Protein AF-A0A1L9GX67-F1 (afdb_monomer_lite)

Structure (mmCIF, N/CA/C/O backbone):
data_AF-A0A1L9GX67-F1
#
_entry.id   AF-A0A1L9GX67-F1
#
loop_
_atom_site.group_PDB
_atom_site.id
_atom_site.type_symbol
_atom_site.label_atom_id
_atom_site.label_alt_id
_atom_site.label_comp_id
_atom_site.label_asym_id
_atom_site.label_entity_id
_atom_site.label_seq_id
_atom_site.pdbx_PDB_ins_code
_atom_site.Cartn_x
_atom_site.Cartn_y
_atom_site.Cartn_z
_atom_site.occupancy
_atom_site.B_iso_or_equiv
_atom_site.auth_seq_id
_atom_site.auth_comp_id
_atom_site.auth_asym_id
_atom_site.auth_atom_id
_atom_site.pdbx_PDB_model_num
ATOM 1 N N . MET A 1 1 ? -10.618 -0.766 -7.801 1.00 76.12 1 MET A N 1
ATOM 2 C CA . MET A 1 1 ? -10.050 -1.667 -6.772 1.00 76.12 1 MET A CA 1
ATOM 3 C C . MET A 1 1 ? -9.523 -0.903 -5.556 1.00 76.12 1 MET A C 1
ATOM 5 O O . MET A 1 1 ? -10.217 -0.908 -4.557 1.00 76.12 1 MET A O 1
ATOM 9 N N . PHE A 1 2 ? -8.380 -0.191 -5.598 1.00 88.19 2 PHE A N 1
ATOM 10 C CA . PHE A 1 2 ? -7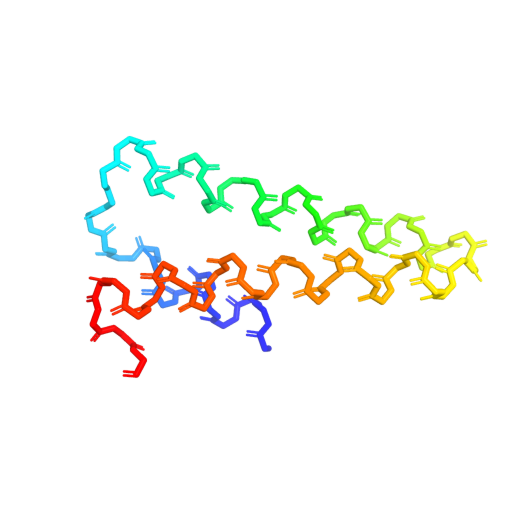.917 0.597 -4.425 1.00 88.19 2 PHE A CA 1
ATOM 11 C C . PHE A 1 2 ? -8.835 1.783 -4.082 1.00 88.19 2 PHE A C 1
ATOM 13 O O . PHE A 1 2 ? -9.081 2.082 -2.918 1.00 88.19 2 PHE A O 1
ATOM 20 N N . ARG A 1 3 ? -9.363 2.460 -5.110 1.00 86.50 3 ARG A N 1
ATOM 21 C CA . ARG A 1 3 ? -10.321 3.567 -4.943 1.00 86.50 3 ARG A CA 1
ATOM 22 C C . ARG A 1 3 ? -11.608 3.105 -4.257 1.00 86.50 3 ARG A C 1
ATOM 24 O O . ARG A 1 3 ? -12.079 3.770 -3.349 1.00 86.50 3 ARG A O 1
ATOM 31 N N . ASP A 1 4 ? -12.094 1.927 -4.619 1.00 88.75 4 ASP A N 1
ATOM 32 C CA . ASP A 1 4 ? -13.294 1.311 -4.052 1.00 88.75 4 ASP A CA 1
ATOM 33 C C . ASP A 1 4 ? -13.115 1.077 -2.535 1.00 88.75 4 ASP A C 1
ATOM 35 O O . ASP A 1 4 ? -14.003 1.379 -1.740 1.00 88.75 4 ASP A O 1
ATOM 39 N N . SER A 1 5 ? -11.924 0.637 -2.106 1.00 88.50 5 SER A N 1
ATOM 40 C CA . SER A 1 5 ? -11.566 0.507 -0.685 1.00 88.50 5 SER A CA 1
ATOM 41 C C . SER A 1 5 ? -11.564 1.846 0.067 1.00 88.50 5 SER A C 1
ATOM 43 O O . SER A 1 5 ? -11.929 1.893 1.241 1.00 88.50 5 SER A O 1
ATOM 45 N N . LEU A 1 6 ? -11.177 2.942 -0.595 1.00 88.69 6 LEU A N 1
ATOM 46 C CA . LEU A 1 6 ? -11.239 4.289 -0.013 1.00 88.69 6 LEU A CA 1
ATOM 47 C C . LEU A 1 6 ? -12.681 4.780 0.144 1.00 88.69 6 LEU A C 1
ATOM 49 O O . LEU A 1 6 ? -13.001 5.429 1.139 1.00 88.69 6 LEU A O 1
ATOM 53 N N . GLU A 1 7 ? -13.552 4.470 -0.813 1.00 89.25 7 GLU A N 1
ATOM 54 C CA . GLU A 1 7 ? -14.971 4.820 -0.733 1.00 89.25 7 GLU A CA 1
ATOM 55 C C . GLU A 1 7 ? -15.651 4.091 0.429 1.00 89.25 7 GLU A C 1
ATOM 57 O O . GLU A 1 7 ? -16.329 4.733 1.234 1.00 89.25 7 GLU A O 1
ATOM 62 N N . LEU A 1 8 ? -15.376 2.792 0.590 1.00 87.31 8 LEU A N 1
ATOM 63 C CA . LEU A 1 8 ? -15.863 1.975 1.709 1.00 87.31 8 LEU A CA 1
ATOM 64 C C . LEU A 1 8 ? -15.506 2.569 3.077 1.00 87.31 8 LEU A C 1
ATOM 66 O O . LEU A 1 8 ? -16.317 2.533 4.001 1.00 87.31 8 LEU A O 1
ATOM 70 N N . ILE A 1 9 ? -14.305 3.132 3.214 1.00 88.81 9 ILE A N 1
ATOM 71 C CA . ILE A 1 9 ? -13.815 3.631 4.502 1.00 88.81 9 ILE A CA 1
ATOM 72 C C . ILE A 1 9 ? -14.224 5.078 4.801 1.00 88.81 9 ILE A C 1
ATOM 74 O O . ILE A 1 9 ? -14.187 5.495 5.958 1.00 88.81 9 ILE A O 1
ATOM 78 N N . SER A 1 10 ? -14.653 5.836 3.786 1.00 83.19 10 SER A N 1
A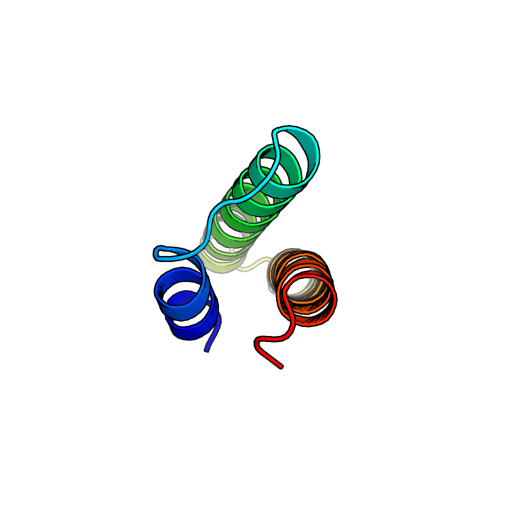TOM 79 C CA . SER A 1 10 ? -14.999 7.261 3.904 1.00 83.19 10 SER A CA 1
ATOM 80 C C . SER A 1 10 ? -16.159 7.556 4.869 1.00 83.19 10 SER A C 1
ATOM 82 O O . SER A 1 10 ? -16.235 8.655 5.417 1.00 83.19 10 SER A O 1
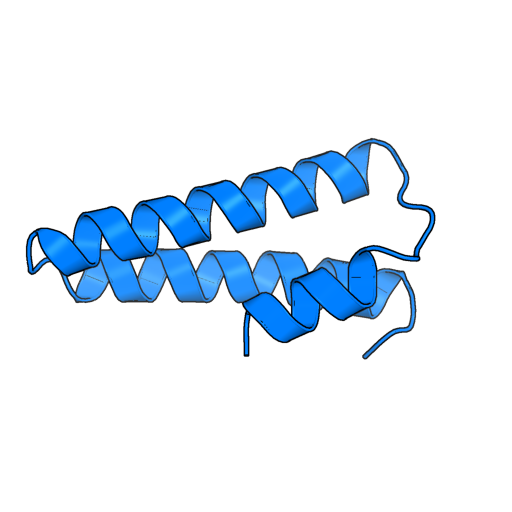ATOM 84 N N . GLY A 1 11 ? -17.036 6.576 5.113 1.00 80.69 11 GLY A N 1
ATOM 85 C CA . GLY A 1 11 ? -18.171 6.678 6.037 1.00 80.69 11 GLY A CA 1
ATOM 86 C C . GLY A 1 11 ? -17.902 6.162 7.454 1.00 80.69 11 GLY A C 1
ATOM 87 O O . GLY A 1 11 ? -18.792 6.224 8.303 1.00 80.69 11 GLY A O 1
ATOM 88 N N . THR A 1 12 ? -16.701 5.649 7.729 1.00 84.75 12 THR A N 1
ATOM 89 C CA . THR A 1 12 ? -16.391 4.955 8.983 1.00 84.75 12 THR A CA 1
ATOM 90 C C . THR A 1 12 ? -15.604 5.841 9.936 1.00 84.75 12 THR A C 1
ATOM 92 O O . THR A 1 12 ? -14.672 6.549 9.553 1.00 84.75 12 THR A O 1
ATOM 95 N N . LYS A 1 13 ? -15.947 5.780 11.226 1.00 85.88 13 LYS A N 1
ATOM 96 C CA . LYS A 1 13 ? -15.198 6.482 12.267 1.00 85.88 13 LYS A CA 1
ATOM 97 C C . LYS A 1 13 ? -13.900 5.731 12.562 1.00 85.88 13 LYS A C 1
ATOM 99 O O . LYS A 1 13 ? -13.904 4.729 13.269 1.00 85.88 13 LYS A O 1
A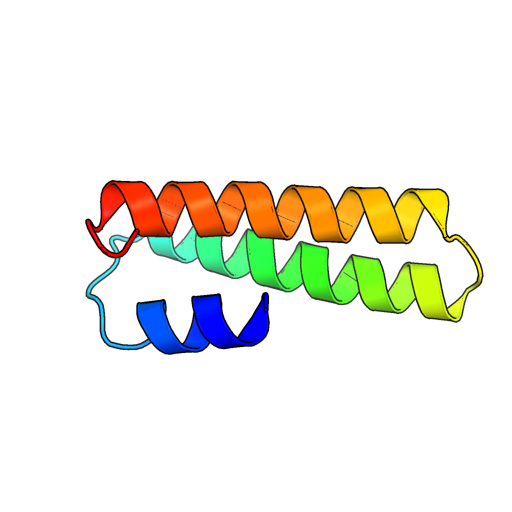TOM 104 N N . LEU A 1 14 ? -12.800 6.235 12.017 1.00 89.25 14 LEU A N 1
ATOM 105 C CA . LEU A 1 14 ? -11.456 5.736 12.286 1.00 89.25 14 LEU A CA 1
ATOM 106 C C . LEU A 1 14 ? -10.863 6.433 13.514 1.00 89.25 14 LEU A C 1
ATOM 108 O O . LEU A 1 14 ? -11.080 7.626 13.734 1.00 89.25 14 LEU A O 1
ATOM 112 N N . ASP A 1 15 ? -10.087 5.699 14.310 1.00 90.88 15 ASP A N 1
ATOM 113 C CA . ASP A 1 15 ? -9.242 6.324 15.326 1.00 90.88 15 ASP A CA 1
ATOM 114 C C . ASP A 1 15 ? -8.034 7.039 14.679 1.00 90.8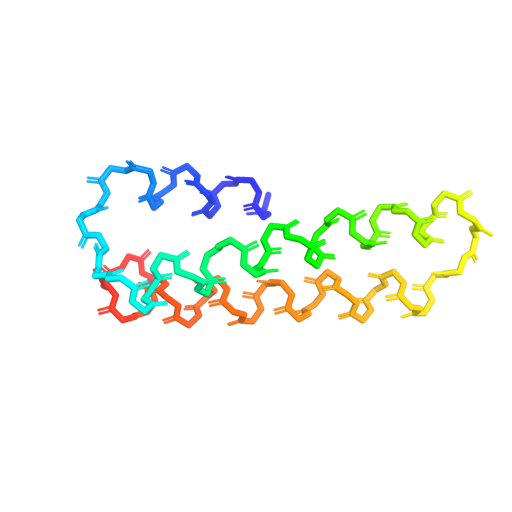8 15 ASP A C 1
ATOM 116 O O . ASP A 1 15 ? -7.787 6.937 13.471 1.00 90.88 15 ASP A O 1
ATOM 120 N N . GLY A 1 16 ? -7.272 7.798 15.473 1.00 91.81 16 GLY A N 1
ATOM 121 C CA . GLY A 1 16 ? -6.131 8.564 14.961 1.00 91.81 16 GLY A CA 1
ATOM 122 C C . GLY A 1 16 ? -5.024 7.696 14.348 1.00 91.81 16 GLY A C 1
ATOM 123 O O . GLY A 1 16 ? -4.389 8.109 13.378 1.00 91.81 16 GLY A O 1
ATOM 124 N N . LYS A 1 17 ? -4.815 6.474 14.858 1.00 93.88 17 LYS A N 1
ATOM 125 C CA . LYS A 1 17 ? -3.809 5.551 14.316 1.00 93.88 17 LYS A CA 1
ATOM 126 C C . LYS A 1 17 ? -4.288 4.960 12.996 1.00 93.88 17 LYS A C 1
ATOM 128 O O . LYS A 1 17 ? -3.555 5.019 12.014 1.00 93.88 17 LYS A O 1
ATOM 133 N N . MET A 1 18 ? -5.521 4.467 12.939 1.00 94.56 18 MET A N 1
ATOM 134 C CA . MET A 1 18 ? -6.126 3.955 11.709 1.00 94.56 18 MET A CA 1
ATOM 135 C C . MET A 1 18 ? -6.158 5.022 10.613 1.00 94.56 18 MET A C 1
ATOM 137 O O . MET A 1 18 ? -5.786 4.741 9.477 1.00 94.56 18 MET A O 1
ATOM 141 N N . SER A 1 19 ? -6.504 6.264 10.964 1.00 94.31 19 SER A N 1
ATOM 142 C CA . SER A 1 19 ? -6.481 7.393 10.025 1.00 94.31 19 SER A CA 1
ATOM 143 C C . SER A 1 19 ? -5.080 7.629 9.454 1.00 94.31 19 SER A C 1
ATOM 145 O O . SER A 1 19 ? -4.929 7.780 8.246 1.00 94.31 19 SER A O 1
ATOM 147 N N . SER A 1 20 ? -4.035 7.584 10.292 1.00 96.44 20 SER A N 1
ATOM 148 C CA . SER A 1 20 ? -2.649 7.721 9.819 1.00 96.44 20 SER A CA 1
ATOM 149 C C . SER A 1 20 ? -2.218 6.593 8.874 1.00 96.44 20 SER A C 1
ATOM 151 O O . SER A 1 20 ? -1.505 6.846 7.906 1.00 96.44 20 SER A O 1
ATOM 153 N N . VAL A 1 21 ? -2.691 5.363 9.100 1.00 96.69 21 VAL A N 1
ATOM 154 C CA . VAL A 1 21 ? -2.420 4.220 8.214 1.00 96.69 21 VAL A CA 1
ATOM 155 C C . VAL A 1 21 ? -3.149 4.369 6.878 1.00 96.69 21 VAL A C 1
ATOM 157 O O . VAL A 1 21 ? -2.571 4.068 5.837 1.00 96.69 21 VAL A O 1
ATOM 160 N N . VAL A 1 22 ? -4.384 4.879 6.882 1.00 96.06 22 VAL A N 1
ATOM 161 C CA . VAL A 1 22 ? -5.123 5.195 5.649 1.00 96.06 22 VAL A CA 1
ATOM 162 C C . VAL A 1 22 ? -4.408 6.277 4.840 1.00 96.06 22 VAL A C 1
ATOM 164 O O . VAL A 1 22 ? -4.258 6.127 3.629 1.00 96.06 22 VAL A O 1
ATOM 167 N N . GLU A 1 23 ? -3.917 7.337 5.486 1.00 96.56 23 GLU A N 1
ATOM 168 C CA . GLU A 1 23 ? -3.112 8.356 4.802 1.00 96.56 23 GLU A CA 1
ATOM 169 C C . GLU A 1 23 ? -1.803 7.774 4.255 1.00 96.56 23 GLU A C 1
ATOM 171 O O . GLU A 1 23 ? -1.452 8.026 3.104 1.00 96.56 23 GLU A O 1
ATOM 176 N N . MET A 1 24 ? -1.128 6.907 5.015 1.00 97.69 24 MET A N 1
ATOM 177 C CA . MET A 1 24 ? 0.060 6.197 4.537 1.00 97.69 24 MET A CA 1
ATOM 178 C C . MET A 1 24 ? -0.245 5.361 3.286 1.00 97.69 24 MET A C 1
ATOM 180 O O . MET A 1 24 ? 0.492 5.419 2.305 1.00 97.69 24 MET A O 1
ATOM 184 N N . ALA A 1 25 ? -1.361 4.629 3.273 1.00 97.56 25 ALA A N 1
ATOM 185 C CA . ALA A 1 25 ? -1.781 3.850 2.112 1.00 97.56 25 ALA A CA 1
ATOM 186 C C . ALA A 1 25 ? -2.010 4.737 0.873 1.00 97.56 25 ALA A C 1
ATOM 188 O O . ALA A 1 25 ? -1.612 4.366 -0.231 1.00 97.56 25 ALA A O 1
ATOM 189 N N . LYS A 1 26 ? -2.598 5.931 1.043 1.00 97.19 26 LYS A N 1
ATOM 190 C CA . LYS A 1 26 ? -2.766 6.906 -0.050 1.00 97.19 26 LYS A CA 1
ATOM 191 C C . LYS A 1 26 ? -1.425 7.416 -0.580 1.00 97.19 26 LYS A C 1
ATOM 193 O O . LYS A 1 26 ? -1.268 7.513 -1.795 1.00 97.19 26 LYS A O 1
ATOM 198 N N . LEU A 1 27 ? -0.465 7.705 0.304 1.00 98.00 27 LEU A N 1
ATOM 199 C CA . LEU A 1 27 ? 0.883 8.128 -0.089 1.00 98.00 27 LEU A CA 1
ATOM 200 C C . LEU A 1 27 ? 1.574 7.050 -0.931 1.00 98.00 27 LEU A C 1
ATOM 202 O O . LEU A 1 27 ? 2.011 7.338 -2.040 1.00 98.00 27 LEU A O 1
ATOM 206 N N . TYR A 1 28 ? 1.555 5.792 -0.484 1.00 98.19 28 TYR A N 1
ATOM 207 C CA . TYR A 1 28 ? 2.129 4.682 -1.252 1.00 98.19 28 TYR A CA 1
ATOM 208 C C . TYR A 1 28 ? 1.428 4.447 -2.597 1.00 98.19 28 TYR A C 1
ATOM 210 O O . TYR A 1 28 ? 2.084 4.102 -3.578 1.00 98.19 28 TYR A O 1
ATOM 218 N N . ALA A 1 29 ? 0.112 4.658 -2.684 1.00 97.62 29 ALA A N 1
ATOM 219 C CA . ALA A 1 29 ? -0.597 4.599 -3.962 1.00 97.62 29 ALA A CA 1
ATOM 220 C C . ALA A 1 29 ? -0.171 5.736 -4.916 1.00 97.62 29 ALA A C 1
ATOM 222 O O . ALA A 1 29 ? -0.039 5.515 -6.120 1.00 97.62 29 ALA A O 1
ATOM 223 N N . SER A 1 30 ? 0.087 6.936 -4.386 1.00 97.75 30 SER A N 1
ATOM 224 C CA . SER A 1 30 ? 0.631 8.064 -5.154 1.00 97.75 30 SER A CA 1
ATOM 225 C C . SER A 1 30 ? 2.070 7.807 -5.618 1.00 97.75 30 SER A C 1
ATOM 227 O O . SER A 1 30 ? 2.424 8.109 -6.762 1.00 97.75 30 SER A O 1
ATOM 229 N N . ASP A 1 31 ? 2.899 7.209 -4.761 1.00 97.94 31 ASP A N 1
ATOM 230 C CA . ASP A 1 31 ? 4.263 6.810 -5.113 1.00 97.94 31 ASP A CA 1
ATOM 231 C C . ASP A 1 31 ? 4.249 5.747 -6.207 1.00 97.94 31 ASP A C 1
ATOM 233 O O . ASP A 1 31 ? 4.997 5.854 -7.177 1.00 97.94 31 ASP A O 1
ATOM 237 N N . ALA A 1 32 ? 3.349 4.765 -6.109 1.00 98.19 32 ALA A N 1
ATOM 238 C CA . ALA A 1 32 ? 3.190 3.743 -7.133 1.00 98.19 32 ALA A CA 1
ATOM 239 C C . ALA A 1 32 ? 2.934 4.353 -8.516 1.00 98.19 32 ALA A C 1
ATOM 241 O O . ALA A 1 32 ? 3.589 3.964 -9.482 1.00 98.19 32 ALA A O 1
ATOM 242 N N . GLN A 1 33 ? 2.043 5.348 -8.604 1.00 97.56 33 GLN A N 1
ATOM 243 C CA . GLN A 1 33 ? 1.806 6.078 -9.849 1.00 97.56 33 GLN A CA 1
ATOM 244 C C . GLN A 1 33 ? 3.071 6.812 -10.315 1.00 97.56 33 GLN A C 1
ATOM 246 O O . GLN A 1 33 ? 3.459 6.704 -11.473 1.00 97.56 33 GLN A O 1
ATOM 251 N N . SER A 1 34 ? 3.768 7.485 -9.398 1.00 98.25 34 SER A N 1
ATOM 252 C CA . SER A 1 34 ? 4.991 8.234 -9.709 1.00 98.25 34 SER A CA 1
ATOM 253 C C . SER A 1 34 ? 6.129 7.350 -10.232 1.00 98.25 34 SER A C 1
ATOM 255 O O . SER A 1 34 ? 6.908 7.789 -11.078 1.00 98.25 34 SER A O 1
ATOM 257 N N . TYR A 1 35 ? 6.270 6.123 -9.723 1.00 98.31 35 TYR A N 1
ATOM 258 C CA . TYR A 1 35 ? 7.251 5.150 -10.215 1.00 98.31 35 TYR A CA 1
ATOM 259 C C . TYR A 1 35 ? 6.812 4.510 -11.532 1.00 98.31 35 TYR A C 1
ATOM 261 O O . TYR A 1 35 ? 7.646 4.311 -12.417 1.00 98.31 35 TYR A O 1
ATOM 269 N N . LEU A 1 36 ? 5.509 4.266 -11.701 1.00 98.00 36 LEU A N 1
ATOM 270 C CA . LEU A 1 36 ? 4.951 3.741 -12.943 1.00 98.00 36 LEU A CA 1
ATOM 271 C C . LEU A 1 36 ? 5.187 4.710 -14.106 1.00 98.00 36 LEU A C 1
ATOM 273 O O . LEU A 1 36 ? 5.654 4.289 -15.162 1.00 98.00 36 LEU A O 1
ATOM 277 N N . ASP A 1 37 ? 4.953 6.005 -13.886 1.00 98.12 37 ASP A N 1
ATOM 278 C CA . ASP A 1 37 ? 5.170 7.062 -14.881 1.00 98.12 37 ASP A CA 1
ATOM 279 C C . ASP A 1 37 ? 6.647 7.167 -15.309 1.00 98.12 37 ASP A C 1
ATOM 281 O O . ASP A 1 37 ? 6.953 7.562 -16.433 1.00 98.12 37 ASP A O 1
ATOM 285 N N . LYS A 1 38 ? 7.578 6.772 -14.429 1.00 98.12 38 LYS A N 1
ATOM 286 C CA . LYS A 1 38 ? 9.026 6.705 -14.704 1.00 98.12 38 LYS A CA 1
ATOM 287 C C . LYS A 1 38 ? 9.457 5.397 -15.380 1.00 98.12 38 LYS A C 1
ATOM 289 O O . LYS A 1 38 ? 10.634 5.243 -15.694 1.00 98.12 38 LYS A O 1
ATOM 294 N N . GLY A 1 39 ? 8.536 4.455 -15.584 1.00 98.00 39 GLY A N 1
ATOM 295 C CA . GLY A 1 39 ? 8.818 3.124 -16.123 1.00 98.00 39 GLY A CA 1
ATOM 296 C C . GLY A 1 39 ? 9.415 2.140 -15.111 1.00 98.00 39 GLY A C 1
ATOM 297 O O . GLY A 1 39 ? 9.786 1.031 -15.495 1.00 98.00 39 GLY A O 1
ATOM 298 N N . ASP A 1 40 ? 9.491 2.498 -13.825 1.00 98.06 40 ASP A N 1
ATOM 299 C CA . ASP A 1 40 ? 9.945 1.596 -12.764 1.00 98.06 40 ASP A CA 1
ATOM 300 C C . ASP A 1 40 ? 8.779 0.734 -12.261 1.00 98.06 40 ASP A C 1
ATOM 302 O O . ASP A 1 40 ? 8.137 0.999 -11.241 1.00 98.06 40 ASP A O 1
ATOM 306 N N . ILE A 1 41 ? 8.490 -0.312 -13.032 1.00 98.12 41 ILE A N 1
ATOM 307 C CA . ILE A 1 41 ? 7.343 -1.198 -12.812 1.00 98.12 41 ILE A CA 1
ATOM 308 C C . ILE A 1 41 ? 7.476 -1.982 -11.500 1.00 98.12 41 ILE A C 1
ATOM 310 O O . ILE A 1 41 ? 6.476 -2.186 -10.812 1.00 98.12 41 ILE A O 1
ATOM 314 N N . LEU A 1 42 ? 8.685 -2.423 -11.132 1.00 98.19 42 LEU A N 1
ATOM 315 C CA . LEU A 1 42 ? 8.893 -3.237 -9.929 1.00 98.19 42 LEU A CA 1
ATOM 316 C C . LEU A 1 42 ? 8.640 -2.423 -8.660 1.00 98.19 42 LEU A C 1
ATOM 318 O O . LEU A 1 42 ? 7.942 -2.892 -7.754 1.00 98.19 42 LEU A O 1
ATOM 322 N N . THR A 1 43 ? 9.154 -1.193 -8.609 1.00 98.00 43 THR A N 1
ATOM 323 C CA . THR A 1 43 ? 8.906 -0.299 -7.476 1.00 98.00 43 THR A CA 1
ATOM 324 C C . THR A 1 43 ? 7.440 0.121 -7.440 1.00 98.00 43 THR A C 1
ATOM 326 O O . THR A 1 43 ? 6.811 0.031 -6.386 1.00 98.00 43 THR A O 1
ATOM 329 N N . ALA A 1 44 ? 6.851 0.466 -8.590 1.00 98.44 44 ALA A N 1
ATOM 330 C CA . ALA A 1 44 ? 5.433 0.805 -8.680 1.00 98.44 44 ALA A CA 1
ATOM 331 C C . ALA A 1 44 ? 4.527 -0.319 -8.153 1.00 98.44 44 ALA A C 1
ATOM 333 O O . ALA A 1 44 ? 3.645 -0.082 -7.324 1.00 98.44 44 ALA A O 1
ATOM 334 N N . PHE A 1 45 ? 4.781 -1.556 -8.589 1.00 98.06 45 PHE A N 1
ATOM 335 C CA . PHE A 1 45 ? 4.033 -2.731 -8.153 1.00 98.06 45 PHE A CA 1
ATOM 336 C C . PHE A 1 45 ? 4.185 -2.989 -6.649 1.00 98.06 45 PHE A C 1
ATOM 338 O O . PHE A 1 45 ? 3.209 -3.303 -5.964 1.00 98.06 45 PHE A O 1
ATOM 345 N N . SER A 1 46 ? 5.393 -2.810 -6.115 1.00 98.19 46 SER A N 1
ATOM 346 C CA . SER A 1 46 ? 5.660 -2.964 -4.683 1.00 98.19 46 SER A CA 1
ATOM 347 C C . SER A 1 46 ? 4.908 -1.916 -3.856 1.00 98.19 46 SER A C 1
ATOM 349 O O . SER A 1 46 ? 4.249 -2.263 -2.874 1.00 98.19 46 SER A O 1
ATOM 351 N N . CYS A 1 47 ? 4.931 -0.649 -4.282 1.00 98.31 47 CYS A N 1
ATOM 352 C CA . CYS A 1 47 ? 4.232 0.447 -3.612 1.00 98.31 47 CYS A CA 1
ATOM 353 C C . CYS A 1 47 ? 2.713 0.232 -3.580 1.00 98.31 47 CYS A C 1
ATOM 355 O O . CYS A 1 47 ? 2.105 0.338 -2.514 1.00 98.31 47 CYS A O 1
ATOM 357 N N . ILE A 1 48 ? 2.091 -0.131 -4.711 1.00 97.88 48 ILE A N 1
ATOM 358 C CA . ILE A 1 48 ? 0.635 -0.338 -4.746 1.00 97.88 48 ILE A CA 1
ATOM 359 C C . ILE A 1 48 ? 0.214 -1.587 -3.961 1.00 97.88 48 ILE A C 1
ATOM 361 O O . ILE A 1 48 ? -0.821 -1.573 -3.297 1.00 97.88 48 ILE A O 1
ATOM 365 N N . SER A 1 49 ? 1.035 -2.642 -3.965 1.00 97.81 49 SER A N 1
ATOM 366 C CA . SER A 1 49 ? 0.788 -3.850 -3.164 1.00 97.81 49 SER A CA 1
ATOM 367 C C . SER A 1 49 ? 0.824 -3.544 -1.666 1.00 97.81 49 SER A C 1
ATOM 369 O O . SER A 1 49 ? -0.033 -4.008 -0.914 1.00 97.81 49 SER A O 1
ATOM 371 N N . TYR A 1 50 ? 1.776 -2.714 -1.230 1.00 97.94 50 TYR A N 1
ATOM 372 C CA . TYR A 1 50 ? 1.858 -2.269 0.158 1.00 97.94 50 TYR A CA 1
ATOM 373 C C . TYR A 1 50 ? 0.665 -1.388 0.550 1.00 97.94 50 TYR A C 1
ATOM 375 O O . TYR A 1 50 ? 0.047 -1.624 1.588 1.00 97.94 50 TYR A O 1
ATOM 383 N N . ALA A 1 51 ? 0.277 -0.437 -0.309 1.00 97.88 51 ALA A N 1
ATOM 384 C CA . ALA A 1 51 ? -0.917 0.383 -0.106 1.00 97.88 51 ALA A CA 1
ATOM 385 C C . ALA A 1 51 ? -2.175 -0.481 0.085 1.00 97.88 51 ALA A C 1
ATOM 387 O O . ALA A 1 51 ? -2.941 -0.2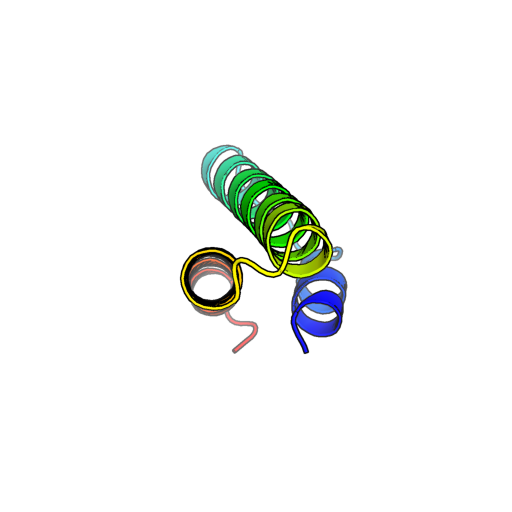62 1.026 1.00 97.88 51 ALA A O 1
ATOM 388 N N . HIS A 1 52 ? -2.358 -1.501 -0.758 1.00 96.69 52 HIS A N 1
ATOM 389 C CA . HIS A 1 52 ? -3.447 -2.465 -0.617 1.00 96.69 52 HIS A CA 1
ATOM 390 C C . HIS A 1 52 ? -3.384 -3.235 0.703 1.00 96.69 52 HIS A C 1
ATOM 392 O O . HIS A 1 52 ? -4.394 -3.313 1.393 1.00 96.69 52 HIS A O 1
ATOM 398 N N . GLY A 1 53 ? -2.218 -3.751 1.099 1.00 96.75 53 GLY A N 1
ATOM 399 C CA . GLY A 1 53 ? -2.065 -4.476 2.364 1.00 96.75 53 GLY A CA 1
ATOM 400 C C . GLY A 1 53 ? -2.429 -3.631 3.589 1.00 96.75 53 GLY A C 1
ATOM 401 O O . GLY A 1 53 ? -3.117 -4.112 4.495 1.00 96.75 53 GLY A O 1
ATOM 402 N N . LEU A 1 54 ? -2.028 -2.355 3.597 1.00 96.81 54 LEU A N 1
ATOM 403 C CA . LEU A 1 54 ? -2.417 -1.408 4.643 1.00 96.81 54 LEU A CA 1
ATOM 404 C C . LEU A 1 54 ? -3.934 -1.195 4.664 1.00 96.81 54 LEU A C 1
ATOM 406 O O . LEU A 1 54 ? -4.556 -1.315 5.718 1.00 96.81 54 LEU A O 1
ATOM 410 N N . MET A 1 55 ? -4.534 -0.918 3.506 1.00 95.62 55 MET A N 1
ATOM 411 C CA . MET A 1 55 ? -5.968 -0.652 3.399 1.00 95.62 55 MET A CA 1
ATOM 412 C C . MET A 1 55 ? -6.809 -1.863 3.810 1.00 95.62 55 MET A C 1
ATOM 414 O O . MET A 1 55 ? -7.723 -1.741 4.622 1.00 95.62 55 MET A O 1
ATOM 418 N N . ASP A 1 56 ? -6.455 -3.045 3.313 1.00 95.19 56 ASP A N 1
ATOM 419 C CA . ASP A 1 56 ? -7.120 -4.307 3.625 1.00 95.19 56 ASP A CA 1
ATOM 420 C C . ASP A 1 56 ? -7.061 -4.637 5.118 1.00 95.19 56 ASP A C 1
ATOM 422 O O . ASP A 1 56 ? -8.020 -5.180 5.674 1.00 95.19 56 ASP A O 1
ATOM 426 N N . SER A 1 57 ? -5.949 -4.296 5.775 1.00 95.31 57 SER A N 1
ATOM 427 C CA . SER A 1 57 ? -5.802 -4.457 7.221 1.00 95.31 57 SER A CA 1
ATOM 428 C C . SER A 1 57 ? -6.776 -3.552 7.973 1.00 95.31 57 SER A C 1
ATOM 430 O O . SER A 1 57 ? -7.444 -4.016 8.896 1.00 95.31 57 SER A O 1
ATOM 432 N N . ILE A 1 58 ? -6.921 -2.286 7.557 1.00 95.44 58 ILE A N 1
ATOM 433 C CA . ILE A 1 58 ? -7.889 -1.377 8.184 1.00 95.44 58 ILE A CA 1
ATOM 434 C C . ILE A 1 58 ? -9.321 -1.842 7.927 1.00 95.44 58 ILE A C 1
ATOM 436 O O . ILE A 1 58 ? -10.084 -1.935 8.883 1.00 95.44 58 ILE A O 1
ATOM 440 N N . LEU A 1 59 ? -9.674 -2.208 6.689 1.00 93.19 59 LEU A N 1
ATOM 441 C CA . LEU A 1 59 ? -11.003 -2.736 6.354 1.00 93.19 59 LEU A CA 1
ATOM 442 C C . LEU A 1 59 ? -11.370 -3.958 7.207 1.00 93.19 59 LEU A C 1
ATOM 444 O O . LEU A 1 59 ? -12.494 -4.048 7.696 1.00 93.19 59 LEU A O 1
ATOM 448 N N . SER A 1 60 ? -10.409 -4.855 7.443 1.00 94.06 60 SER A N 1
ATOM 449 C CA . SER A 1 60 ? -10.604 -6.028 8.303 1.00 94.06 60 SER A CA 1
ATOM 450 C C . SER A 1 60 ? -10.839 -5.636 9.767 1.00 94.06 60 SER A C 1
ATOM 452 O O . SER A 1 60 ? -11.703 -6.207 10.425 1.00 94.06 60 SER A O 1
ATOM 454 N N . LEU A 1 61 ? -10.111 -4.637 10.281 1.00 92.75 61 LEU A N 1
ATOM 455 C CA . LEU A 1 61 ? -10.272 -4.149 11.657 1.00 92.75 61 LEU A CA 1
ATOM 456 C C . LEU A 1 61 ? -11.612 -3.441 11.892 1.00 92.75 61 LEU A C 1
ATOM 458 O O . LEU A 1 61 ? -12.139 -3.501 13.000 1.00 92.75 61 LEU A O 1
ATOM 462 N N . VAL A 1 62 ? -12.163 -2.783 10.868 1.00 91.88 62 VAL A N 1
ATOM 463 C CA . VAL A 1 62 ? -13.465 -2.101 10.954 1.00 91.88 62 VAL A CA 1
ATOM 464 C C . VAL A 1 62 ? -14.649 -2.973 10.516 1.00 91.88 62 VAL A C 1
ATOM 466 O O . VAL A 1 62 ? -15.783 -2.505 10.542 1.00 91.88 62 VAL A O 1
ATOM 469 N N . GLY A 1 63 ? -14.406 -4.233 10.137 1.00 90.19 63 GLY A N 1
ATOM 470 C CA . GLY A 1 63 ? -15.453 -5.196 9.776 1.00 90.19 63 GLY A CA 1
ATOM 471 C C . GLY A 1 63 ? -16.125 -4.941 8.422 1.00 90.19 63 GLY A C 1
ATOM 472 O O . GLY A 1 63 ? -17.300 -5.255 8.262 1.00 90.19 63 GLY A O 1
ATOM 473 N N . LEU A 1 64 ? -15.404 -4.354 7.461 1.00 85.81 64 LEU A N 1
ATOM 474 C CA . LEU A 1 64 ? -15.895 -4.038 6.109 1.00 85.81 64 LEU A CA 1
ATOM 475 C C . LEU A 1 64 ? -15.354 -4.984 5.021 1.00 85.81 64 LEU A C 1
ATOM 477 O O . LEU A 1 64 ? -15.462 -4.672 3.834 1.00 85.81 64 LEU A O 1
ATOM 481 N N . LYS A 1 65 ? -14.740 -6.104 5.414 1.00 70.56 65 LYS A N 1
ATOM 482 C CA . LYS A 1 65 ? -14.148 -7.100 4.516 1.00 70.56 65 LYS A CA 1
ATOM 483 C C . LYS A 1 65 ? -14.816 -8.458 4.677 1.00 70.56 65 LYS A C 1
ATOM 485 O O . LYS A 1 65 ? -15.133 -8.806 5.835 1.00 70.56 65 LYS A O 1
#

Secondary structure (DSSP, 8-state):
-HHHHHHHHTTS---HHHHHHHHHHHHHHHHHHHHHHTT-HHHHHHHHHHHHHHHHHHHHHTT--

Sequence (65 aa):
MFRDSLELISGTKLDGKMSSVVEMAKLYASDAQSYLDKGDILTAFSCISYAHGLMDSILSLVGLK

Radius of gyration: 12.17 Å; chains: 1; bounding box: 28×16×31 Å

pLDDT: mean 93.7, std 5.82, range [70.56, 98.44]

Foldseek 3Di:
DLVVLVVLCVPDDDDPVLVVLLVQLVVLQVVLVVCVVVVNNVSSVVSNVSSVVSSVVSCVVRVND